Protein AF-A0A958Z238-F1 (afdb_monomer)

Radius of gyration: 16.6 Å; Cα contacts (8 Å, |Δi|>4): 202; chains: 1; bounding box: 39×38×47 Å

Secondary structure (DSSP, 8-state):
-EEPPTTS--EEEEEEEETTEEEEEEEEGGGTTTSEE------TT--TT-EEEEEEEEE-HHHHHHHHHHHHHHSGGG-STTPPPPPP---S---SS-TTSPPPS------EEEEEEE--

Sequence (120 aa):
FFTDPAGERNFYFFEGLSERGDVLDVYNDEFFNGNTIFGYYLVEDLAPEDEVQFNIYGVSEAYYNFMFILLQQTSDQGGGPFETQPATVRGNIINETNPDNFPLGYFRVSEVSTLNYTVQ

pLDDT: mean 89.47, std 11.31, range [47.5, 97.94]

Nearest PDB structures (foldseek):
  3s8w-assembly3_C  TM=4.502E-01  e=5.881E-01  Homo sapiens
  1bj8-assembly1_A  TM=4.190E-01  e=3.878E-01  Homo sapiens
  5dfz-assembly1_A  TM=3.883E-01  e=3.654E-01  Saccharomyces cerevisiae S288C
  8qy6-assembly1_F  TM=4.277E-01  e=1.435E+00  Homo sapiens
  7mrm-assembly1_B  TM=4.335E-01  e=1.933E+00  Gallus gallus

Mean predicted aligned error: 5.48 Å

Foldseek 3Di:
DDFAAAPDWWKKWKWKDFPQDIDIDIDTCPPPHGHDDDDDDDGPPDDFQTKIKMKMWTDDPVVSVLVVLVCCVVDPVVPDPPHDDRDDRAEPDADPVDRVPGDDDYDDDTDMDMDMDGHD

Structure (mmCIF, N/CA/C/O backbone):
data_AF-A0A958Z238-F1
#
_entry.id   AF-A0A958Z238-F1
#
loop_
_atom_site.group_PDB
_atom_site.id
_atom_site.type_symbol
_atom_site.label_atom_id
_atom_site.label_alt_id
_atom_site.label_comp_id
_atom_site.label_asym_id
_atom_site.label_entity_id
_atom_site.label_seq_id
_atom_site.pdbx_PDB_ins_code
_atom_site.Cartn_x
_atom_site.Cartn_y
_atom_site.Cartn_z
_atom_site.occupancy
_atom_site.B_iso_or_equiv
_atom_site.auth_seq_id
_atom_site.auth_comp_id
_atom_site.auth_asym_id
_atom_site.auth_atom_id
_atom_site.pdbx_PDB_model_num
ATOM 1 N N . PHE A 1 1 ? 0.439 -4.155 -14.531 1.00 85.94 1 PHE A N 1
ATOM 2 C CA . PHE A 1 1 ? -0.988 -4.215 -14.916 1.00 85.94 1 PHE A CA 1
ATOM 3 C C . PHE A 1 1 ? -1.698 -5.248 -14.058 1.00 85.94 1 PHE A C 1
ATOM 5 O O . PHE A 1 1 ? -1.072 -6.246 -13.719 1.00 85.94 1 PHE A O 1
ATOM 12 N N . PHE A 1 2 ? -2.969 -5.024 -13.733 1.00 88.88 2 PHE A N 1
ATOM 13 C CA . PHE A 1 2 ? -3.847 -5.986 -13.057 1.00 88.88 2 PHE A CA 1
ATOM 14 C C . PHE A 1 2 ? -5.285 -5.836 -13.571 1.00 88.88 2 PHE A C 1
ATOM 16 O O . PHE A 1 2 ? -5.610 -4.818 -14.177 1.00 88.88 2 PHE A O 1
ATOM 23 N N . THR A 1 3 ? -6.124 -6.857 -13.385 1.00 92.25 3 THR A N 1
ATOM 24 C CA . THR A 1 3 ? -7.510 -6.870 -13.891 1.00 92.25 3 THR A CA 1
ATOM 25 C C . THR A 1 3 ? -8.489 -6.968 -12.733 1.00 92.25 3 THR A C 1
ATOM 27 O O . THR A 1 3 ? -8.361 -7.874 -11.912 1.00 92.25 3 THR A O 1
ATOM 30 N N . ASP A 1 4 ? -9.441 -6.040 -12.686 1.00 93.19 4 ASP A N 1
ATOM 31 C CA . ASP A 1 4 ? -10.520 -6.027 -11.700 1.00 93.19 4 ASP A CA 1
ATOM 32 C C . ASP A 1 4 ? -11.638 -7.033 -12.077 1.00 93.19 4 ASP A C 1
ATOM 34 O O . ASP A 1 4 ? -11.987 -7.149 -13.259 1.00 93.19 4 ASP A O 1
ATOM 38 N N . PRO A 1 5 ? -12.193 -7.793 -11.112 1.00 92.44 5 PRO A N 1
ATOM 39 C CA . PRO A 1 5 ? -13.367 -8.638 -11.326 1.00 92.44 5 PRO A CA 1
ATOM 40 C C . PRO A 1 5 ? -14.646 -7.838 -11.621 1.00 92.44 5 PRO A C 1
ATOM 42 O O . PRO A 1 5 ? -15.079 -7.003 -10.835 1.00 92.44 5 PRO A O 1
ATOM 45 N N . ALA A 1 6 ? -15.324 -8.168 -12.721 1.00 93.88 6 ALA A N 1
ATOM 46 C CA . ALA A 1 6 ? -16.546 -7.472 -13.116 1.00 93.88 6 ALA A CA 1
ATOM 47 C C . ALA A 1 6 ? -17.727 -7.722 -12.156 1.00 93.88 6 ALA A C 1
ATOM 49 O O . ALA A 1 6 ? -18.025 -8.864 -11.803 1.00 93.88 6 ALA A O 1
ATOM 50 N N . GLY A 1 7 ? -18.479 -6.665 -11.842 1.00 92.75 7 GLY A N 1
ATOM 51 C CA . GLY A 1 7 ? -19.738 -6.730 -11.092 1.00 92.75 7 GLY A CA 1
ATOM 52 C C . GLY A 1 7 ? -19.592 -6.762 -9.568 1.00 92.75 7 GLY A C 1
ATOM 53 O O . GLY A 1 7 ? -20.600 -6.897 -8.872 1.00 92.75 7 GLY A O 1
ATOM 54 N N . GLU A 1 8 ? -18.374 -6.608 -9.050 1.00 92.25 8 GLU A N 1
ATOM 55 C CA . GLU A 1 8 ? -18.073 -6.529 -7.619 1.00 92.25 8 GLU A CA 1
ATOM 56 C C . GLU A 1 8 ? -17.436 -5.175 -7.308 1.00 92.25 8 GLU A C 1
ATOM 58 O O . GLU A 1 8 ? -16.595 -4.723 -8.070 1.00 92.25 8 GLU A O 1
ATOM 63 N N . ARG A 1 9 ? -17.845 -4.516 -6.216 1.00 94.31 9 ARG A N 1
ATOM 64 C CA . ARG A 1 9 ? -17.230 -3.252 -5.785 1.00 94.31 9 ARG A CA 1
ATOM 65 C C . ARG A 1 9 ? -15.935 -3.559 -5.043 1.00 94.31 9 ARG A C 1
ATOM 67 O O . ARG A 1 9 ? -15.987 -4.173 -3.974 1.00 94.31 9 ARG A O 1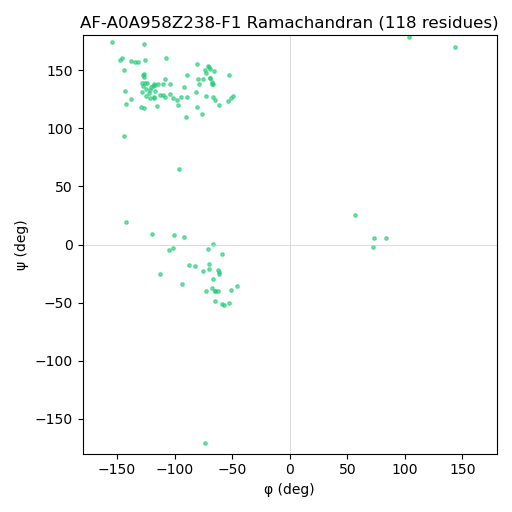
ATOM 74 N N . ASN A 1 10 ? -14.813 -3.085 -5.568 1.00 95.12 10 ASN A N 1
ATOM 75 C CA . ASN A 1 10 ? -13.479 -3.413 -5.086 1.00 95.12 10 ASN A CA 1
ATOM 76 C C . ASN A 1 10 ? -12.656 -2.165 -4.771 1.00 95.12 10 ASN A C 1
ATOM 78 O O . ASN A 1 10 ? -12.735 -1.126 -5.425 1.00 95.12 10 ASN A O 1
ATOM 82 N N . PHE A 1 11 ? -11.801 -2.305 -3.762 1.00 95.56 11 PHE A N 1
ATOM 83 C CA . PHE A 1 11 ? -10.820 -1.293 -3.412 1.00 95.56 11 PHE A CA 1
ATOM 84 C C . PHE A 1 11 ? -9.443 -1.918 -3.351 1.00 95.56 11 PHE A C 1
ATOM 86 O O . PHE A 1 11 ? -9.268 -3.045 -2.874 1.00 95.56 11 PHE A O 1
ATOM 93 N N . TYR A 1 12 ? -8.460 -1.141 -3.783 1.00 95.62 12 TYR A N 1
ATOM 94 C CA . TYR A 1 12 ? -7.088 -1.588 -3.890 1.00 95.62 12 TYR A CA 1
ATOM 95 C C . TYR A 1 12 ? -6.146 -0.635 -3.180 1.00 95.62 12 TYR A C 1
ATOM 97 O O . TYR A 1 12 ? -6.349 0.578 -3.171 1.00 95.62 12 TYR A O 1
ATOM 105 N N . PHE A 1 13 ? -5.095 -1.208 -2.613 1.00 95.94 13 PHE A N 1
ATOM 106 C CA . PHE A 1 13 ? -3.922 -0.475 -2.171 1.00 95.94 13 PHE A CA 1
ATOM 107 C C . PHE A 1 13 ? -2.722 -0.965 -2.975 1.00 95.94 13 PHE A C 1
ATOM 109 O O . PHE A 1 13 ? -2.547 -2.174 -3.145 1.00 95.94 13 PHE A O 1
ATOM 116 N N . PHE A 1 14 ? -1.941 -0.028 -3.496 1.00 96.06 14 PHE A N 1
ATOM 117 C CA . PHE A 1 14 ? -0.777 -0.277 -4.329 1.00 96.06 14 PHE A CA 1
ATOM 118 C C . PHE A 1 14 ? 0.479 0.264 -3.658 1.00 96.06 14 PHE A C 1
ATOM 120 O O . PHE A 1 14 ? 0.478 1.372 -3.123 1.00 96.06 14 PHE A O 1
ATOM 127 N N . GLU A 1 15 ? 1.547 -0.523 -3.737 1.00 96.44 15 GLU A N 1
ATOM 128 C CA . GLU A 1 15 ? 2.889 -0.133 -3.325 1.00 96.44 15 GLU A CA 1
ATOM 129 C C . GLU A 1 15 ? 3.856 -0.424 -4.470 1.00 96.44 15 GLU A C 1
ATOM 131 O O . GLU A 1 15 ? 3.858 -1.528 -5.016 1.00 96.44 15 GLU A O 1
ATOM 136 N N . GLY A 1 16 ? 4.694 0.545 -4.813 1.00 96.75 16 GLY A N 1
ATOM 137 C CA . GLY A 1 16 ? 5.930 0.331 -5.552 1.00 96.75 16 GLY A CA 1
ATOM 138 C C . GLY A 1 16 ? 7.090 0.716 -4.652 1.00 96.75 16 GLY A C 1
ATOM 139 O O . GLY A 1 16 ? 7.151 1.861 -4.220 1.00 96.75 16 GLY A O 1
ATOM 140 N N . LEU A 1 17 ? 7.968 -0.232 -4.347 1.00 97.38 17 LEU A N 1
ATOM 141 C CA . LEU A 1 17 ? 9.038 -0.084 -3.365 1.00 97.38 17 LEU A CA 1
ATOM 142 C C . LEU A 1 17 ? 10.383 -0.353 -4.035 1.00 97.38 17 LEU A C 1
ATOM 144 O O . LEU A 1 17 ? 10.546 -1.375 -4.704 1.00 97.38 17 LEU A O 1
ATOM 148 N N . SER A 1 18 ? 11.351 0.536 -3.846 1.00 97.19 18 SER A N 1
ATOM 149 C CA . SER A 1 18 ? 12.735 0.321 -4.283 1.00 97.19 18 SER A CA 1
ATOM 150 C C . SER A 1 18 ? 13.710 1.136 -3.438 1.00 97.19 18 SER A C 1
ATOM 152 O O . SER A 1 18 ? 13.310 1.989 -2.647 1.00 97.19 18 SER A O 1
ATOM 154 N N . GLU A 1 19 ? 15.012 0.939 -3.649 1.00 96.00 19 GLU A N 1
ATOM 155 C CA . GLU A 1 19 ? 16.036 1.798 -3.038 1.00 96.00 19 GLU A CA 1
ATOM 156 C C . GLU A 1 19 ? 15.942 3.270 -3.488 1.00 96.00 19 GLU A C 1
ATOM 158 O O . GLU A 1 19 ? 16.435 4.155 -2.789 1.00 96.00 19 GLU A O 1
ATOM 163 N N . ARG A 1 20 ? 15.309 3.544 -4.639 1.00 95.75 20 ARG A N 1
ATOM 164 C CA . ARG A 1 20 ? 15.117 4.900 -5.186 1.00 95.75 20 ARG A CA 1
ATOM 165 C C . ARG A 1 20 ? 13.929 5.630 -4.573 1.00 95.75 20 ARG A C 1
ATOM 167 O O . ARG A 1 20 ? 13.858 6.852 -4.661 1.00 95.75 20 ARG A O 1
ATOM 174 N N . GLY A 1 21 ? 13.013 4.902 -3.943 1.00 94.69 21 GLY A N 1
ATOM 175 C CA . GLY A 1 21 ? 11.872 5.478 -3.250 1.00 94.69 21 GLY A CA 1
ATOM 176 C C . GLY A 1 21 ? 10.608 4.645 -3.373 1.00 94.69 21 GLY A C 1
ATOM 177 O O . GLY A 1 21 ? 10.504 3.721 -4.189 1.00 94.69 21 GLY A O 1
ATOM 178 N N . ASP A 1 22 ? 9.628 5.045 -2.571 1.00 94.75 22 ASP A N 1
ATOM 179 C CA . ASP A 1 22 ? 8.352 4.361 -2.438 1.00 94.75 22 ASP A CA 1
ATOM 180 C C . ASP A 1 22 ? 7.229 5.196 -3.056 1.00 94.75 22 ASP A C 1
ATOM 182 O O . ASP A 1 22 ? 7.147 6.410 -2.858 1.00 94.75 22 ASP A O 1
ATOM 186 N N . VAL A 1 23 ? 6.325 4.532 -3.771 1.00 93.94 23 VAL A N 1
ATOM 187 C CA . VAL A 1 23 ? 5.080 5.115 -4.276 1.00 93.94 23 VAL A CA 1
ATOM 188 C C . VAL A 1 23 ? 3.922 4.315 -3.712 1.00 93.94 23 VAL A C 1
ATOM 190 O O . VAL A 1 23 ? 3.864 3.096 -3.864 1.00 93.94 23 VAL A O 1
ATOM 193 N N . LEU A 1 24 ? 2.995 5.017 -3.069 1.00 94.50 24 LEU A N 1
ATOM 194 C CA . LEU A 1 24 ? 1.811 4.447 -2.441 1.00 94.50 24 LEU A CA 1
ATOM 195 C C . LEU A 1 24 ? 0.571 5.072 -3.069 1.00 94.50 24 LEU A C 1
ATOM 197 O O . LEU A 1 24 ? 0.501 6.294 -3.195 1.00 94.50 24 LEU A O 1
ATOM 201 N N . ASP A 1 25 ? -0.408 4.249 -3.428 1.00 93.56 25 ASP A N 1
ATOM 202 C CA . ASP A 1 25 ? -1.647 4.730 -4.039 1.00 93.56 25 ASP A CA 1
ATOM 203 C C . ASP A 1 25 ? -2.843 3.856 -3.654 1.00 93.56 25 ASP A C 1
ATOM 205 O O . ASP A 1 25 ? -2.694 2.697 -3.251 1.00 93.56 25 ASP A O 1
ATOM 209 N N . VAL A 1 26 ? -4.045 4.411 -3.769 1.00 93.69 26 VAL A N 1
ATOM 210 C CA . VAL A 1 26 ? -5.296 3.698 -3.518 1.00 93.69 26 VAL A CA 1
ATOM 211 C C . VAL A 1 26 ? -6.260 3.853 -4.680 1.00 93.69 26 VAL A C 1
ATOM 213 O O . VAL A 1 26 ? -6.443 4.939 -5.220 1.00 93.69 26 VAL A O 1
ATOM 216 N N . TYR A 1 27 ? -6.943 2.763 -5.028 1.00 92.75 27 TYR A N 1
ATOM 217 C CA . TYR A 1 27 ? -7.884 2.738 -6.145 1.00 92.75 27 TYR A CA 1
ATOM 218 C C . TYR A 1 27 ? -9.276 2.273 -5.700 1.00 92.75 27 TYR A C 1
ATOM 220 O O . TYR A 1 27 ? -9.400 1.326 -4.924 1.00 92.75 27 TYR A O 1
ATOM 228 N N . ASN A 1 28 ? -10.314 2.933 -6.218 1.00 93.62 28 ASN A N 1
ATOM 229 C CA . ASN A 1 28 ? -11.721 2.522 -6.158 1.00 93.62 28 ASN A CA 1
ATOM 230 C C . ASN A 1 28 ? -12.170 2.172 -7.581 1.00 93.62 28 ASN A C 1
ATOM 232 O O . ASN A 1 28 ? -11.981 2.984 -8.487 1.00 93.62 28 ASN A O 1
ATOM 236 N N . ASP A 1 29 ? -12.763 0.996 -7.765 1.00 92.69 29 ASP A N 1
ATOM 237 C CA . ASP A 1 29 ? -13.113 0.419 -9.066 1.00 92.69 29 ASP A CA 1
ATOM 238 C C . ASP A 1 29 ? -14.275 1.083 -9.812 1.00 92.69 29 ASP A C 1
ATOM 240 O O . ASP A 1 29 ? -14.537 0.729 -10.959 1.00 92.69 29 ASP A O 1
ATOM 244 N N . GLU A 1 30 ? -14.939 2.079 -9.227 1.00 90.38 30 GLU A N 1
ATOM 245 C CA . GLU A 1 30 ? -16.114 2.750 -9.804 1.00 90.38 30 GLU A CA 1
ATOM 246 C C . GLU A 1 30 ? -15.970 3.136 -11.292 1.00 90.38 30 GLU A C 1
ATOM 248 O O . GLU A 1 30 ? -16.933 3.033 -12.055 1.00 90.38 30 GLU A O 1
ATOM 253 N N . PHE A 1 31 ? -14.770 3.534 -11.733 1.00 86.44 31 PHE A N 1
ATOM 254 C CA . PHE A 1 31 ? -14.507 3.948 -13.120 1.00 86.44 31 PHE A CA 1
ATOM 255 C C . PHE A 1 31 ? -13.818 2.892 -13.992 1.00 86.44 31 PHE A C 1
ATOM 257 O O . PHE A 1 31 ? -13.594 3.137 -15.178 1.00 86.44 31 PHE A O 1
ATOM 264 N N . PHE A 1 32 ? -13.465 1.735 -13.436 1.00 89.75 32 PHE A N 1
ATOM 265 C CA . PHE A 1 32 ? -12.731 0.687 -14.148 1.00 89.75 32 PHE A CA 1
ATOM 266 C C . PHE A 1 32 ? -13.184 -0.738 -13.798 1.00 89.75 32 PHE A C 1
ATOM 268 O O . PHE A 1 32 ? -12.476 -1.686 -14.130 1.00 89.75 32 PHE A O 1
ATOM 275 N N . ASN A 1 33 ? -14.383 -0.902 -13.233 1.00 91.81 33 ASN A N 1
ATOM 276 C CA . ASN A 1 33 ? -14.974 -2.201 -12.917 1.00 91.81 33 ASN A CA 1
ATOM 277 C C . ASN A 1 33 ? -14.939 -3.156 -14.129 1.00 91.81 33 ASN A C 1
ATOM 279 O O . ASN A 1 33 ? -15.373 -2.796 -15.231 1.00 91.81 33 ASN A O 1
ATOM 283 N N . GLY A 1 34 ? -14.385 -4.353 -13.942 1.00 92.00 34 GLY A N 1
ATOM 284 C CA . GLY A 1 34 ? -14.207 -5.369 -14.978 1.00 92.00 34 GLY A CA 1
ATOM 285 C C . GLY A 1 34 ? -13.103 -5.087 -16.004 1.00 92.00 34 GLY A C 1
ATOM 286 O O . GLY A 1 34 ? -12.985 -5.835 -16.978 1.00 92.00 34 GLY A O 1
ATOM 287 N N . ASN A 1 35 ? -12.314 -4.019 -15.840 1.00 92.56 35 ASN A N 1
ATOM 288 C CA . ASN A 1 35 ? -11.264 -3.627 -16.781 1.00 92.56 35 ASN A CA 1
ATOM 289 C C . ASN A 1 35 ? -9.854 -3.892 -16.237 1.00 92.56 35 ASN A C 1
ATOM 291 O O . ASN A 1 35 ? -9.607 -4.011 -15.036 1.00 92.56 35 ASN A O 1
ATOM 295 N N . THR A 1 36 ? -8.890 -3.955 -17.157 1.00 91.25 36 THR A N 1
ATOM 296 C CA . THR A 1 36 ? -7.465 -3.965 -16.821 1.00 91.25 36 THR A CA 1
ATOM 297 C C . THR A 1 36 ? -6.980 -2.546 -16.563 1.00 91.25 36 THR A C 1
ATOM 299 O O . THR A 1 36 ? -7.183 -1.656 -17.389 1.00 91.25 36 THR A O 1
ATOM 302 N N . ILE A 1 37 ? -6.268 -2.356 -15.457 1.00 89.12 37 ILE A N 1
ATOM 303 C CA . ILE A 1 37 ? -5.647 -1.086 -15.088 1.00 89.12 37 ILE A CA 1
ATOM 304 C C . ILE A 1 37 ? -4.155 -1.249 -14.788 1.00 89.12 37 ILE A C 1
ATOM 306 O O . ILE A 1 37 ? -3.595 -2.355 -14.783 1.00 89.12 37 ILE A O 1
ATOM 310 N N . PHE A 1 38 ? -3.474 -0.122 -14.595 1.00 84.31 38 PHE A N 1
ATOM 311 C CA . PHE A 1 38 ? -2.052 -0.069 -14.286 1.00 84.31 38 PHE A CA 1
ATOM 312 C C . PHE A 1 38 ? -1.810 0.746 -13.018 1.00 84.31 38 PHE A C 1
ATOM 314 O O . PHE A 1 38 ? -2.431 1.785 -12.824 1.00 84.31 38 PHE A O 1
ATOM 321 N N . GLY A 1 39 ? -0.897 0.260 -12.176 1.00 84.50 39 GLY A N 1
ATOM 322 C CA . GLY A 1 39 ? -0.269 1.085 -11.150 1.00 84.50 39 GLY A CA 1
ATOM 323 C C . GLY A 1 39 ? 0.834 1.917 -11.794 1.00 84.50 39 GLY A C 1
ATOM 324 O O . GLY A 1 39 ? 1.514 1.438 -12.709 1.00 84.50 39 GLY A O 1
ATOM 325 N N . TYR A 1 40 ? 0.982 3.159 -11.348 1.00 86.62 40 TYR A N 1
ATOM 326 C CA . TYR A 1 40 ? 2.004 4.072 -11.841 1.00 86.62 40 TYR A CA 1
ATOM 327 C C . TYR A 1 40 ? 3.132 4.185 -10.816 1.00 86.62 40 TYR A C 1
ATOM 329 O O . TYR A 1 40 ? 2.879 4.422 -9.639 1.00 86.62 40 TYR A O 1
ATOM 337 N N . TYR A 1 41 ? 4.374 4.008 -11.264 1.00 93.31 41 TYR A N 1
ATOM 338 C CA . TYR A 1 41 ? 5.564 4.139 -10.429 1.00 93.31 41 TYR A CA 1
ATOM 339 C C . TYR A 1 41 ? 6.529 5.114 -11.085 1.00 93.31 41 TYR A C 1
ATOM 341 O O . TYR A 1 41 ? 6.986 4.885 -12.206 1.00 93.31 41 TYR A O 1
ATOM 349 N N . LEU A 1 42 ? 6.797 6.212 -10.389 1.00 91.25 42 LEU A N 1
ATOM 350 C CA . LEU A 1 42 ? 7.702 7.260 -10.824 1.00 91.25 42 LEU A CA 1
ATOM 351 C C . LEU A 1 42 ? 8.460 7.768 -9.604 1.00 91.25 42 LEU A C 1
ATOM 353 O O . LEU A 1 42 ? 7.851 8.253 -8.654 1.00 91.25 42 LEU A O 1
ATOM 357 N N . VAL A 1 43 ? 9.779 7.664 -9.663 1.00 93.38 43 VAL A N 1
ATOM 358 C CA . VAL A 1 43 ? 10.716 8.164 -8.656 1.00 93.38 43 VAL A CA 1
ATOM 359 C C . VAL A 1 43 ? 11.891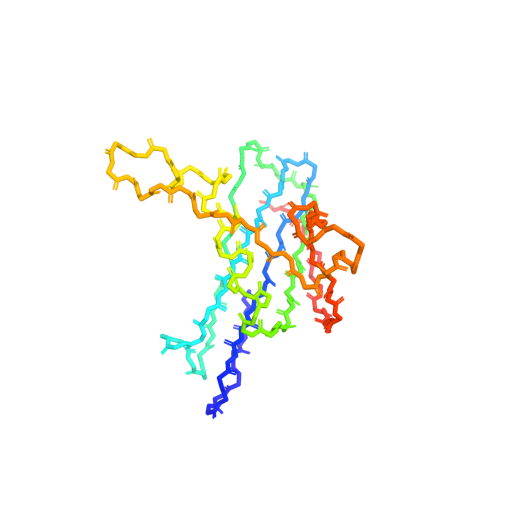 8.823 -9.372 1.00 93.38 43 VAL A C 1
ATOM 361 O O . VAL A 1 43 ? 12.132 8.554 -10.554 1.00 93.38 43 VAL A O 1
ATOM 364 N N . GLU A 1 44 ? 12.599 9.710 -8.681 1.00 92.62 44 GLU A N 1
ATOM 365 C CA . GLU A 1 44 ? 13.814 10.321 -9.220 1.00 92.62 44 GLU A CA 1
ATOM 366 C C . GLU A 1 44 ? 14.943 9.283 -9.332 1.00 92.62 44 GLU A C 1
ATOM 368 O O . GLU A 1 44 ? 14.996 8.313 -8.577 1.00 92.62 44 GLU A O 1
ATOM 373 N N . ASP A 1 45 ? 15.842 9.488 -10.297 1.00 93.00 45 ASP A N 1
ATOM 374 C CA . ASP A 1 45 ? 17.066 8.696 -10.481 1.00 93.00 45 ASP A CA 1
ATOM 375 C C . ASP A 1 45 ? 16.880 7.173 -10.661 1.00 93.00 45 ASP A C 1
ATOM 377 O O . ASP A 1 45 ? 17.804 6.403 -10.395 1.00 93.00 45 ASP A O 1
ATOM 381 N N . LEU A 1 46 ? 15.718 6.724 -11.154 1.00 95.00 46 LEU A N 1
ATOM 382 C CA . LEU A 1 46 ? 15.507 5.325 -11.539 1.00 95.00 46 LEU A CA 1
ATOM 383 C C . LEU A 1 46 ? 16.413 4.951 -12.726 1.00 95.00 46 LEU A C 1
ATOM 385 O O . LEU A 1 46 ? 16.361 5.591 -13.782 1.00 95.00 46 LEU A O 1
ATOM 389 N N . ALA A 1 47 ? 17.227 3.911 -12.565 1.00 95.62 47 ALA A N 1
ATOM 390 C CA . ALA A 1 47 ? 18.225 3.479 -13.538 1.00 95.62 47 ALA A CA 1
ATOM 391 C C . ALA A 1 47 ? 18.064 1.991 -13.907 1.00 95.62 47 ALA A C 1
ATOM 393 O O . ALA A 1 47 ? 17.480 1.228 -13.138 1.00 95.62 47 ALA A O 1
ATOM 394 N N . PRO A 1 48 ? 18.593 1.550 -15.067 1.00 96.94 48 PRO A N 1
ATOM 395 C CA . PRO A 1 48 ? 18.672 0.127 -15.393 1.00 96.94 48 PRO A CA 1
ATOM 396 C C . PRO A 1 48 ? 19.361 -0.675 -14.282 1.00 96.94 48 PRO A C 1
ATOM 398 O O . PRO A 1 48 ? 20.301 -0.176 -13.663 1.00 96.94 48 PRO A O 1
ATOM 401 N N . GLU A 1 49 ? 18.918 -1.917 -14.080 1.00 97.19 49 GLU A N 1
ATOM 402 C CA . GLU A 1 49 ? 19.323 -2.836 -12.999 1.00 97.19 49 GLU A CA 1
ATOM 403 C C . GLU A 1 49 ? 18.802 -2.489 -11.590 1.00 97.19 49 GLU A C 1
ATOM 405 O O . GLU A 1 49 ? 19.031 -3.263 -10.660 1.00 97.19 49 GLU A O 1
ATOM 410 N N . ASP A 1 50 ? 18.069 -1.385 -11.404 1.00 97.50 50 ASP A N 1
ATOM 411 C CA . ASP A 1 50 ? 17.360 -1.153 -10.141 1.00 97.50 50 ASP A CA 1
ATOM 412 C C . ASP A 1 50 ? 16.223 -2.186 -9.971 1.00 97.50 50 ASP A C 1
ATOM 414 O O . ASP A 1 50 ? 15.500 -2.515 -10.917 1.00 97.50 50 ASP A O 1
ATOM 418 N N . GLU A 1 51 ? 16.042 -2.681 -8.745 1.00 97.88 51 GLU A N 1
ATOM 419 C CA . GLU A 1 51 ? 14.993 -3.640 -8.380 1.00 97.88 51 GLU A CA 1
ATOM 420 C C . GLU A 1 51 ? 13.796 -2.917 -7.759 1.00 97.88 51 GLU A C 1
ATOM 422 O O . GLU A 1 51 ? 13.927 -2.225 -6.747 1.00 97.88 51 GLU A O 1
ATOM 427 N N . VAL A 1 52 ? 12.612 -3.116 -8.337 1.00 97.81 52 VAL A N 1
ATOM 428 C CA . VAL A 1 52 ? 11.354 -2.557 -7.837 1.00 97.81 52 VAL A CA 1
ATOM 429 C C . VAL A 1 52 ? 10.403 -3.688 -7.461 1.00 97.81 52 VAL A C 1
ATOM 431 O O . VAL A 1 52 ? 10.098 -4.566 -8.270 1.00 97.81 52 VAL A O 1
ATOM 434 N N . GLN A 1 53 ? 9.897 -3.657 -6.231 1.00 97.94 53 GLN A N 1
ATOM 435 C CA . GLN A 1 53 ? 8.834 -4.539 -5.770 1.00 97.94 53 GLN A CA 1
ATOM 436 C C . GLN A 1 53 ? 7.487 -3.831 -5.866 1.00 97.94 53 GLN A C 1
ATOM 438 O O . GLN A 1 53 ? 7.251 -2.824 -5.204 1.00 97.94 53 GLN A O 1
ATOM 443 N N . PHE A 1 54 ? 6.574 -4.405 -6.640 1.00 97.00 54 PHE A N 1
ATOM 444 C CA . PHE A 1 54 ? 5.187 -3.978 -6.711 1.00 97.00 54 PHE A CA 1
ATOM 445 C C . PHE A 1 54 ? 4.301 -4.901 -5.887 1.00 97.00 54 PHE A C 1
ATOM 447 O O . PHE A 1 54 ? 4.273 -6.107 -6.131 1.00 97.00 54 PHE A O 1
ATOM 454 N N . ASN A 1 55 ? 3.524 -4.334 -4.972 1.00 96.88 55 ASN A N 1
ATOM 455 C CA . ASN A 1 55 ? 2.498 -5.045 -4.224 1.00 96.88 55 ASN A CA 1
ATOM 456 C C . ASN A 1 55 ? 1.129 -4.461 -4.551 1.00 96.88 55 ASN A C 1
ATOM 458 O O . ASN A 1 55 ? 0.945 -3.244 -4.592 1.00 96.88 55 ASN A O 1
ATOM 462 N N . ILE A 1 56 ? 0.150 -5.338 -4.742 1.00 95.88 56 ILE A N 1
ATOM 463 C CA . ILE A 1 56 ? -1.253 -4.952 -4.794 1.00 95.88 56 ILE A CA 1
ATOM 464 C C . ILE A 1 56 ? -2.055 -5.751 -3.782 1.00 95.88 56 ILE A C 1
ATOM 466 O O . ILE A 1 56 ? -1.929 -6.973 -3.682 1.00 95.88 56 ILE A O 1
ATOM 470 N N . TYR A 1 57 ? -2.896 -5.041 -3.040 1.00 96.62 57 TYR A N 1
ATOM 471 C CA . TYR A 1 57 ? -3.745 -5.603 -2.005 1.00 96.62 57 TYR A CA 1
ATOM 472 C C . TYR A 1 57 ? -5.206 -5.338 -2.328 1.00 96.62 57 TYR A C 1
ATOM 474 O O . TYR A 1 57 ? -5.571 -4.199 -2.617 1.00 96.62 57 TYR A O 1
ATOM 482 N N . GLY A 1 58 ? -6.047 -6.357 -2.168 1.00 95.12 58 GLY A N 1
ATOM 483 C CA . GLY A 1 58 ? -7.478 -6.145 -1.967 1.00 95.12 58 GLY A CA 1
ATOM 484 C C . GLY A 1 58 ? -7.717 -5.597 -0.559 1.00 95.12 58 GLY A C 1
ATOM 485 O O . GLY A 1 58 ? -7.213 -6.148 0.430 1.00 95.12 58 GLY A O 1
ATOM 486 N N . VAL A 1 59 ? -8.448 -4.490 -0.446 1.00 96.81 59 VAL A N 1
ATOM 487 C CA . VAL A 1 59 ? -8.687 -3.817 0.837 1.00 96.81 59 VAL A CA 1
ATOM 488 C C . VAL A 1 59 ? -10.158 -3.478 1.038 1.00 96.81 59 VAL A C 1
ATOM 490 O O . VAL A 1 59 ? -10.936 -3.365 0.099 1.00 96.81 59 VAL A O 1
ATOM 493 N N . SER A 1 60 ? -10.557 -3.311 2.299 1.00 96.50 60 SE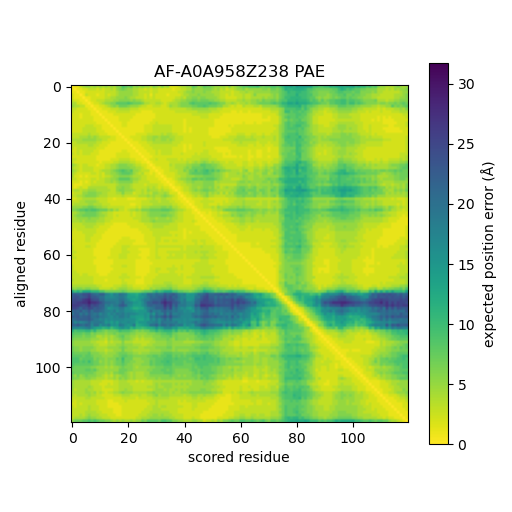R A N 1
ATOM 494 C CA . SER A 1 60 ? -11.894 -2.804 2.622 1.00 96.50 60 SER A CA 1
ATOM 495 C C . SER A 1 60 ? -12.034 -1.321 2.261 1.00 96.50 60 SER A C 1
ATOM 497 O O . SER A 1 60 ? -11.064 -0.569 2.383 1.00 96.50 60 SER A O 1
ATOM 499 N N . GLU A 1 61 ? -13.261 -0.879 1.977 1.00 95.62 61 GLU A N 1
ATOM 500 C CA . GLU A 1 61 ? -13.608 0.542 1.802 1.00 95.62 61 GLU A CA 1
ATOM 501 C C . GLU A 1 61 ? -13.113 1.417 2.970 1.00 95.62 61 GLU A C 1
ATOM 503 O O . GLU A 1 61 ? -12.612 2.520 2.774 1.00 95.62 61 GLU A O 1
ATOM 508 N N . ALA A 1 62 ? -13.200 0.913 4.206 1.00 95.56 62 ALA A N 1
ATOM 509 C CA . ALA A 1 62 ? -12.763 1.648 5.392 1.00 95.56 62 ALA A CA 1
ATOM 510 C C . ALA A 1 62 ? -11.246 1.907 5.406 1.00 95.56 62 ALA A C 1
ATOM 512 O O . ALA A 1 62 ? -10.814 2.996 5.783 1.00 95.56 62 ALA A O 1
ATOM 513 N N . TYR A 1 63 ? -10.440 0.928 4.984 1.00 96.25 63 TYR A N 1
ATOM 514 C CA . TYR A 1 63 ? -8.992 1.104 4.854 1.00 96.25 63 TYR A CA 1
ATOM 515 C C . TYR A 1 63 ? -8.634 1.992 3.660 1.00 96.25 63 TYR A C 1
ATOM 517 O O . TYR A 1 63 ? -7.763 2.848 3.791 1.00 96.25 63 TYR A O 1
ATOM 525 N N . TYR A 1 64 ? -9.335 1.834 2.530 1.00 95.38 64 TYR A N 1
ATOM 526 C CA . TYR A 1 64 ? -9.201 2.731 1.381 1.00 95.38 64 TYR A CA 1
ATOM 527 C C . TYR A 1 64 ? -9.397 4.190 1.807 1.00 95.38 64 TYR A C 1
ATOM 529 O O . TYR A 1 64 ? -8.524 5.015 1.570 1.00 95.38 64 TYR A O 1
ATOM 537 N N . ASN A 1 65 ? -10.481 4.495 2.526 1.00 93.56 65 ASN A N 1
ATOM 538 C CA . ASN A 1 65 ? -10.765 5.851 3.001 1.00 93.56 65 ASN A CA 1
ATOM 539 C C . ASN A 1 65 ? -9.691 6.369 3.971 1.00 93.56 65 ASN A C 1
ATOM 541 O O . ASN A 1 65 ? -9.304 7.534 3.894 1.00 93.56 65 ASN A O 1
ATOM 545 N N . PHE A 1 66 ? -9.192 5.514 4.870 1.00 94.25 66 PHE A N 1
ATOM 546 C CA . PHE A 1 66 ? -8.088 5.865 5.765 1.00 94.25 66 PHE A CA 1
ATOM 547 C C . PHE A 1 66 ? -6.832 6.261 4.979 1.00 94.25 66 PHE A C 1
ATOM 549 O O . PHE A 1 66 ? -6.277 7.334 5.216 1.00 94.25 66 PHE A O 1
ATOM 556 N N . MET A 1 67 ? -6.407 5.420 4.032 1.00 93.88 67 MET A N 1
ATOM 557 C CA . MET A 1 67 ? -5.218 5.670 3.218 1.00 93.88 67 MET A CA 1
ATOM 558 C C . MET A 1 67 ? -5.411 6.854 2.273 1.00 93.88 67 MET A C 1
ATOM 560 O O . MET A 1 67 ? -4.488 7.640 2.120 1.00 93.88 67 MET A O 1
ATOM 564 N N . PHE A 1 68 ? -6.603 7.037 1.705 1.00 91.12 68 PHE A N 1
ATOM 565 C CA . PHE A 1 68 ? -6.935 8.189 0.870 1.00 91.12 68 PHE A CA 1
ATOM 566 C C . PHE A 1 68 ? -6.711 9.505 1.625 1.00 91.12 68 PHE A C 1
ATOM 568 O O . PHE A 1 68 ? -5.957 10.359 1.166 1.00 91.12 68 PHE A O 1
ATOM 575 N N . ILE A 1 69 ? -7.286 9.641 2.827 1.00 89.56 69 ILE A N 1
ATOM 576 C CA . ILE A 1 69 ? -7.104 10.847 3.650 1.00 89.56 69 ILE A CA 1
ATOM 577 C C . ILE A 1 69 ? -5.640 10.996 4.072 1.00 89.56 69 ILE A C 1
ATOM 579 O O . ILE A 1 69 ? -5.139 12.115 4.088 1.00 89.56 69 ILE A O 1
ATOM 583 N N . LEU A 1 70 ? -4.957 9.900 4.423 1.00 90.44 70 LEU A N 1
ATOM 584 C CA . LEU A 1 70 ? -3.557 9.932 4.847 1.00 90.44 70 LEU A CA 1
ATOM 585 C C . LEU A 1 70 ? -2.623 10.389 3.716 1.00 90.44 70 LEU A C 1
ATOM 587 O O . LEU A 1 70 ? -1.818 11.294 3.925 1.00 90.44 70 LEU A O 1
ATOM 591 N N . LEU A 1 71 ? -2.757 9.810 2.520 1.00 89.12 71 LEU A N 1
ATOM 592 C CA . LEU A 1 71 ? -1.928 10.129 1.355 1.00 89.12 71 LEU A CA 1
ATOM 593 C C . LEU A 1 71 ? -2.164 11.557 0.850 1.00 89.12 71 LEU A C 1
ATOM 595 O O . LEU A 1 71 ? -1.227 12.198 0.375 1.00 89.12 71 LEU A O 1
ATOM 599 N N . GLN A 1 72 ? -3.369 12.108 1.018 1.00 84.31 72 GLN A N 1
ATOM 600 C CA . GLN A 1 72 ? -3.634 13.527 0.749 1.00 84.31 72 GLN A CA 1
ATOM 601 C C . GLN A 1 72 ? -2.803 14.482 1.623 1.00 84.31 72 GLN A C 1
ATOM 603 O O . GLN A 1 72 ? -2.587 15.623 1.230 1.00 84.31 72 GLN A O 1
ATOM 608 N N . GLN A 1 73 ? -2.321 14.046 2.793 1.00 81.19 73 GLN A N 1
ATOM 609 C CA . GLN A 1 73 ? -1.507 14.894 3.685 1.00 81.19 73 GLN A CA 1
ATOM 610 C C . GLN A 1 73 ? -0.014 14.833 3.367 1.00 81.19 73 GLN A C 1
ATOM 612 O O . GLN A 1 73 ? 0.738 15.683 3.838 1.00 81.19 73 GLN A O 1
ATOM 617 N N . THR A 1 74 ? 0.422 13.807 2.632 1.00 74.12 74 THR A N 1
ATOM 618 C CA . THR A 1 74 ? 1.841 13.522 2.379 1.00 74.12 74 THR A CA 1
ATOM 619 C C . THR A 1 74 ? 2.245 13.708 0.924 1.00 74.12 74 THR A C 1
ATOM 621 O O . THR A 1 74 ? 3.422 13.910 0.653 1.00 74.12 74 THR A O 1
ATOM 624 N N . SER A 1 75 ? 1.303 13.590 -0.011 1.00 61.16 75 SER A N 1
ATOM 625 C CA . SER A 1 75 ? 1.573 13.739 -1.440 1.00 61.16 75 SER A CA 1
ATOM 626 C C . SER A 1 75 ? 1.637 15.209 -1.856 1.00 61.16 75 SER A C 1
ATOM 628 O O . SER A 1 75 ? 0.989 16.071 -1.261 1.00 61.16 75 SER A O 1
ATOM 630 N N . ASP A 1 76 ? 2.349 15.484 -2.951 1.00 52.22 76 ASP A N 1
ATOM 631 C CA . ASP A 1 76 ? 2.392 16.798 -3.616 1.00 52.22 76 ASP A CA 1
ATOM 632 C C . ASP A 1 76 ? 1.009 17.301 -4.081 1.00 52.22 76 ASP A C 1
ATOM 634 O O . ASP A 1 76 ? 0.862 18.459 -4.475 1.00 52.22 76 ASP A O 1
ATOM 638 N N . GLN A 1 77 ? -0.030 16.459 -4.001 1.00 47.66 77 GLN A N 1
ATOM 639 C CA . GLN A 1 77 ? -1.426 16.862 -4.189 1.00 47.66 77 GLN A CA 1
ATOM 640 C C . GLN A 1 77 ? -1.955 17.729 -3.029 1.00 47.66 77 GLN A C 1
ATOM 642 O O . GLN A 1 77 ? -2.949 18.413 -3.210 1.00 47.66 77 GLN A O 1
ATOM 647 N N . GLY A 1 78 ? -1.293 17.761 -1.865 1.00 47.50 78 GLY A N 1
ATOM 648 C CA . GLY A 1 78 ? -1.697 18.545 -0.687 1.00 47.50 78 GLY A CA 1
ATOM 649 C C . GLY A 1 78 ? -1.091 19.956 -0.579 1.00 47.50 78 GLY A C 1
ATOM 650 O O . GLY A 1 78 ? -1.253 20.611 0.450 1.00 47.50 78 GLY A O 1
ATOM 651 N N . GLY A 1 79 ? -0.359 20.431 -1.597 1.00 51.38 79 GLY A N 1
ATOM 652 C CA . GLY A 1 79 ? 0.440 21.668 -1.525 1.00 51.38 79 GLY A CA 1
ATOM 653 C C . GLY A 1 79 ? -0.122 22.894 -2.257 1.00 51.38 79 GLY A C 1
ATOM 654 O O . GLY A 1 79 ? 0.471 23.974 -2.192 1.00 51.38 79 GLY A O 1
ATOM 655 N N . GLY A 1 80 ? -1.232 22.756 -2.985 1.00 58.81 80 GLY A N 1
ATOM 656 C CA . GLY A 1 80 ? -1.839 23.855 -3.738 1.00 58.81 80 GLY A CA 1
ATOM 657 C C . GLY A 1 80 ? -2.552 24.874 -2.831 1.00 58.81 80 GLY A C 1
ATOM 658 O O . GLY A 1 80 ? -3.123 24.505 -1.808 1.00 58.81 80 GLY A O 1
ATOM 659 N N . PRO A 1 81 ? -2.624 26.169 -3.200 1.00 60.06 81 PRO A N 1
ATOM 660 C CA . PRO A 1 81 ? -3.289 27.202 -2.389 1.00 60.06 81 PRO A CA 1
ATOM 661 C C . PRO A 1 81 ? -4.819 27.034 -2.270 1.00 60.06 81 PRO A C 1
ATOM 663 O O . PRO A 1 81 ? -5.476 27.865 -1.642 1.00 60.06 81 PRO A O 1
ATOM 666 N N . PHE A 1 82 ? -5.386 25.994 -2.887 1.00 67.38 82 PHE A N 1
ATOM 667 C CA . PHE A 1 82 ? -6.817 25.685 -2.912 1.00 67.38 82 PHE A CA 1
ATOM 668 C C . PHE A 1 82 ? -7.150 24.320 -2.297 1.00 67.38 82 PHE A C 1
ATO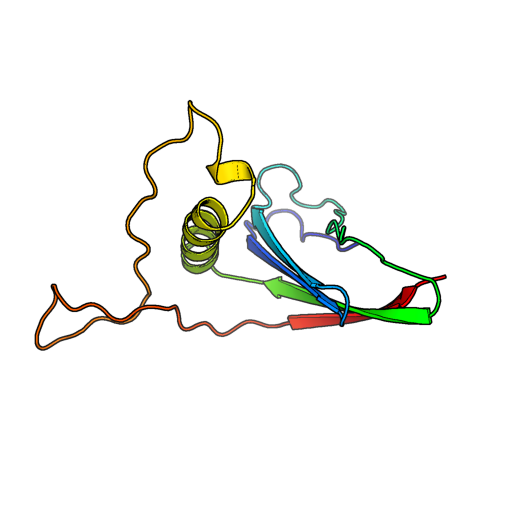M 670 O O . PHE A 1 82 ? -8.295 23.882 -2.399 1.00 67.38 82 PHE A O 1
ATOM 677 N N . GLU A 1 83 ? -6.179 23.659 -1.663 1.00 65.06 83 GLU A N 1
ATOM 678 C CA . GLU A 1 83 ? -6.422 22.367 -1.031 1.00 65.06 83 GLU A CA 1
ATOM 679 C C . GLU A 1 83 ? -7.317 22.504 0.201 1.00 65.06 83 GLU A C 1
ATOM 681 O O . GLU A 1 83 ? -7.256 23.471 0.969 1.00 65.06 83 GLU A O 1
ATOM 686 N N . THR A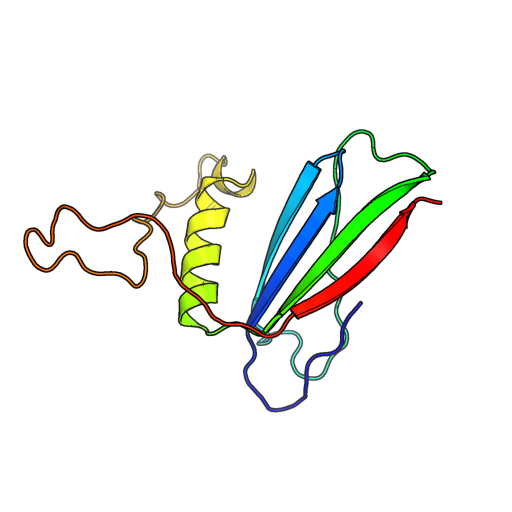 1 84 ? -8.187 21.516 0.391 1.00 62.53 84 THR A N 1
ATOM 687 C CA . THR A 1 84 ? -9.022 21.439 1.587 1.00 62.53 84 THR A CA 1
ATOM 688 C C . THR A 1 84 ? -8.165 21.123 2.808 1.00 62.53 84 THR A C 1
ATOM 690 O O . THR A 1 84 ? -7.232 20.329 2.725 1.00 62.53 84 THR A O 1
ATOM 693 N N . GLN A 1 85 ? -8.507 21.705 3.962 1.00 62.91 85 GLN A N 1
ATOM 694 C CA . GLN A 1 85 ? -7.829 21.425 5.230 1.00 62.91 85 GLN A CA 1
ATOM 695 C C . GLN A 1 85 ? -7.717 19.903 5.465 1.00 62.91 85 GLN A C 1
ATOM 697 O O . GLN A 1 85 ? -8.753 19.229 5.443 1.00 62.91 85 GLN A O 1
ATOM 702 N N . PRO A 1 86 ? -6.513 19.366 5.754 1.00 63.88 86 PRO A N 1
ATOM 703 C CA . PRO A 1 86 ? -6.342 17.954 6.069 1.00 63.88 86 PRO A CA 1
ATOM 704 C C . PRO A 1 86 ? -7.275 17.518 7.202 1.00 63.88 86 PRO A C 1
ATOM 706 O O . PRO A 1 86 ? -7.266 18.102 8.292 1.00 63.88 86 PRO A O 1
ATOM 709 N N . ALA A 1 87 ? -8.097 16.499 6.946 1.00 75.94 87 ALA A N 1
ATOM 710 C CA . ALA A 1 87 ? -8.975 15.923 7.956 1.00 75.94 87 ALA A CA 1
ATOM 711 C C . ALA A 1 87 ? -8.163 15.130 8.993 1.00 75.94 87 ALA A C 1
ATOM 713 O O . ALA A 1 87 ? -7.091 14.600 8.703 1.00 75.94 87 ALA A O 1
ATOM 714 N N . THR A 1 88 ? -8.669 15.004 10.220 1.00 83.88 88 THR A N 1
ATOM 715 C CA . THR A 1 88 ? -8.039 14.121 11.211 1.00 83.88 88 THR A CA 1
ATOM 716 C C . THR A 1 88 ? -8.063 12.675 10.714 1.00 83.88 88 THR A C 1
ATOM 718 O O . THR A 1 88 ? -9.137 12.104 10.527 1.00 83.88 88 THR A O 1
ATOM 721 N N . VAL A 1 89 ? -6.888 12.063 10.555 1.00 87.19 89 VAL A N 1
ATOM 722 C CA . VAL A 1 89 ? -6.765 10.643 10.208 1.00 87.19 89 VAL A CA 1
ATOM 723 C C . VAL A 1 89 ? -7.048 9.810 11.455 1.00 87.19 89 VAL A C 1
ATOM 725 O O . VAL A 1 89 ? -6.281 9.836 12.417 1.00 87.19 89 VAL A O 1
ATOM 728 N N . ARG A 1 90 ? -8.163 9.073 11.455 1.00 88.88 90 ARG A N 1
ATOM 729 C CA . ARG A 1 90 ? -8.525 8.153 12.541 1.00 88.88 90 ARG A CA 1
ATOM 730 C C . ARG A 1 90 ? -8.404 6.707 12.084 1.00 88.88 90 ARG A C 1
ATOM 732 O O . ARG A 1 90 ? -8.957 6.327 11.057 1.00 88.88 90 ARG A O 1
ATOM 739 N N . GLY A 1 91 ? -7.686 5.922 12.878 1.00 92.75 91 GLY A N 1
ATOM 740 C CA . GLY A 1 91 ? -7.542 4.484 12.707 1.00 92.75 91 GLY A CA 1
ATOM 741 C C . GLY A 1 91 ? -8.782 3.677 13.081 1.00 92.75 91 GLY A C 1
ATOM 742 O O . GLY A 1 91 ? -9.839 4.220 13.397 1.00 92.75 91 GLY A O 1
ATOM 743 N N . ASN A 1 92 ? -8.617 2.355 13.116 1.00 94.19 92 ASN A N 1
ATOM 744 C CA . ASN A 1 92 ? -9.638 1.405 13.568 1.00 94.19 92 ASN A CA 1
ATOM 745 C C . ASN A 1 92 ? -9.437 0.893 15.008 1.00 94.19 92 ASN A C 1
ATOM 747 O O . ASN A 1 92 ? -10.151 -0.015 15.429 1.00 94.19 92 ASN A O 1
ATOM 751 N N . ILE A 1 93 ? -8.494 1.459 15.768 1.00 93.12 93 ILE A N 1
ATOM 752 C CA . ILE A 1 93 ? -8.308 1.152 17.194 1.00 93.12 93 ILE A CA 1
ATOM 753 C C . ILE A 1 93 ? -8.857 2.295 18.038 1.00 93.12 93 ILE A C 1
ATOM 755 O O . ILE A 1 93 ? -8.612 3.467 17.754 1.00 93.12 93 ILE A O 1
ATOM 759 N N . ILE A 1 94 ? -9.551 1.941 19.118 1.00 91.88 94 ILE A N 1
ATOM 760 C CA . ILE A 1 94 ? -10.058 2.885 20.110 1.00 91.88 94 ILE A CA 1
ATOM 761 C C . ILE A 1 94 ? -9.274 2.781 21.417 1.00 91.88 94 ILE A C 1
ATO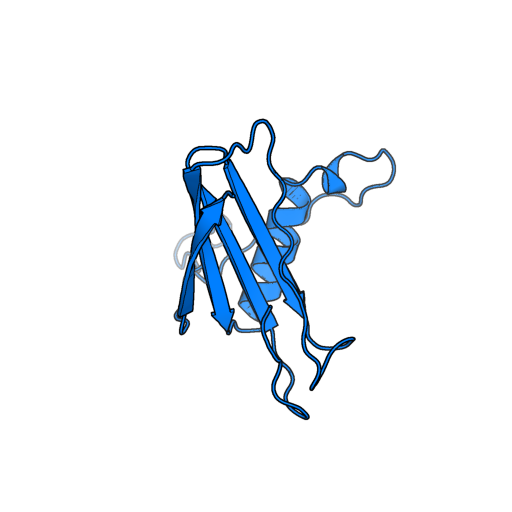M 763 O O . ILE A 1 94 ? -8.900 1.695 21.856 1.00 91.88 94 ILE A O 1
ATOM 767 N N . ASN A 1 95 ? -9.042 3.926 22.055 1.00 93.81 95 ASN A N 1
ATOM 768 C CA . ASN A 1 95 ? -8.568 3.967 23.431 1.00 93.81 95 ASN A CA 1
ATOM 769 C C . ASN A 1 95 ? -9.779 3.989 24.371 1.00 93.81 95 ASN A C 1
ATOM 771 O O . ASN A 1 95 ? -10.488 4.990 24.448 1.00 93.81 95 ASN A O 1
ATOM 775 N N . GLU A 1 96 ? -10.006 2.893 25.093 1.00 95.06 96 GLU A N 1
ATOM 776 C CA . GLU A 1 96 ? -11.153 2.749 26.002 1.00 95.06 96 GLU A CA 1
ATOM 777 C C . GLU A 1 96 ? -11.055 3.629 27.261 1.00 95.06 96 GLU A C 1
ATOM 779 O O . GLU A 1 96 ? -12.069 3.914 27.893 1.00 95.06 96 GLU A O 1
ATOM 784 N N . THR A 1 97 ? -9.850 4.078 27.635 1.00 97.25 97 THR A N 1
ATOM 785 C CA . THR A 1 97 ? -9.625 4.877 28.857 1.00 97.25 97 THR A CA 1
ATOM 786 C C . THR A 1 97 ? -9.662 6.382 28.612 1.00 97.25 97 THR A C 1
ATOM 788 O O . THR A 1 97 ? -10.101 7.137 29.478 1.00 97.25 97 THR A O 1
ATOM 791 N N . ASN A 1 98 ? -9.203 6.829 27.441 1.00 95.00 98 ASN A N 1
ATOM 792 C CA . ASN A 1 98 ? -9.203 8.232 27.041 1.00 95.00 98 ASN A CA 1
ATOM 793 C C . ASN A 1 98 ? -9.492 8.343 25.531 1.00 95.00 98 ASN A C 1
ATOM 795 O O . ASN A 1 98 ? -8.552 8.276 24.735 1.00 95.00 98 ASN A O 1
ATOM 799 N N . PRO A 1 99 ? -10.766 8.524 25.132 1.00 89.31 99 PRO A N 1
ATOM 800 C CA . PRO A 1 99 ? -11.169 8.587 23.725 1.00 89.31 99 PRO A CA 1
ATOM 801 C C . PRO A 1 99 ? -10.540 9.734 22.922 1.00 89.31 99 PRO A C 1
ATOM 803 O O . PRO A 1 99 ? -10.406 9.617 21.704 1.00 89.31 99 PRO A O 1
ATOM 806 N N . ASP A 1 100 ? -10.136 10.821 23.587 1.00 90.75 100 ASP A N 1
ATOM 807 C CA . ASP A 1 100 ? -9.458 11.952 22.942 1.00 90.75 100 ASP A CA 1
ATOM 808 C C . ASP A 1 100 ? -7.990 11.629 22.616 1.00 90.75 100 ASP A C 1
ATOM 810 O O . ASP A 1 100 ? -7.414 12.211 21.698 1.00 90.75 100 ASP A O 1
ATOM 814 N N . ASN A 1 101 ? -7.392 10.658 23.318 1.00 92.38 101 ASN A N 1
ATOM 815 C CA . ASN A 1 101 ? -6.055 10.129 23.043 1.00 92.38 101 ASN A CA 1
ATOM 816 C C . ASN A 1 101 ? -6.142 8.850 22.195 1.00 92.38 101 ASN A C 1
ATOM 818 O O . ASN A 1 101 ? -5.835 7.744 22.662 1.00 92.38 101 ASN A O 1
ATOM 822 N N . PHE A 1 102 ? -6.624 9.000 20.963 1.00 90.56 102 PHE A N 1
ATOM 823 C CA . PHE A 1 102 ? -6.782 7.890 20.029 1.00 90.56 102 PHE A CA 1
ATOM 824 C C . PHE A 1 102 ? -5.429 7.451 19.432 1.00 90.56 102 PHE A C 1
ATOM 826 O O . PHE A 1 102 ? -4.579 8.296 19.146 1.00 90.56 102 PHE A O 1
ATOM 833 N N . PRO A 1 103 ? -5.210 6.141 19.214 1.00 91.25 103 PRO A N 1
ATOM 834 C CA . PRO A 1 103 ? -3.995 5.651 18.571 1.00 91.25 103 PRO A CA 1
ATOM 835 C C . PRO A 1 103 ? -3.887 6.093 17.109 1.00 91.25 103 PRO A C 1
ATOM 837 O O . PRO A 1 103 ? -4.890 6.209 16.401 1.00 91.25 103 PRO A O 1
ATOM 840 N N . LEU A 1 104 ? -2.651 6.271 16.647 1.00 90.44 104 LEU A N 1
ATOM 841 C CA . LEU A 1 104 ? -2.34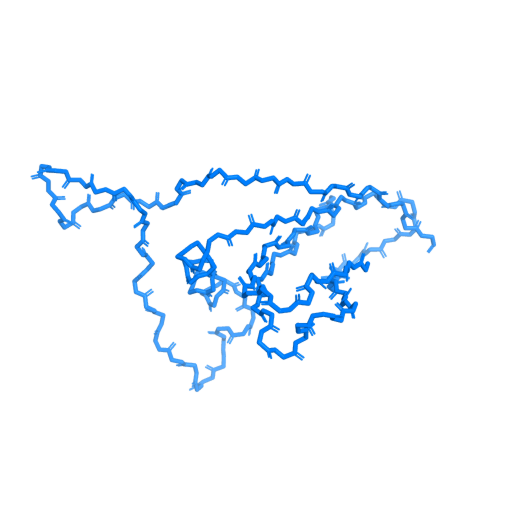4 6.494 15.236 1.00 90.44 104 LEU A CA 1
ATOM 842 C C . LEU A 1 104 ? -2.121 5.156 14.521 1.00 90.44 104 LEU A C 1
ATOM 844 O O . LEU A 1 104 ? -1.559 4.224 15.096 1.00 90.44 104 LEU A O 1
ATOM 848 N N . GLY A 1 105 ? -2.523 5.089 13.253 1.00 90.25 105 GLY A N 1
ATOM 849 C CA . GLY A 1 105 ? -2.357 3.911 12.398 1.00 90.25 105 GLY A CA 1
ATOM 850 C C . GLY A 1 105 ? -3.641 3.106 12.202 1.00 90.25 105 GLY A C 1
ATOM 851 O O . GLY A 1 105 ? -4.695 3.439 12.734 1.00 90.25 105 GLY A O 1
ATOM 852 N N . TYR A 1 106 ? -3.555 2.047 11.403 1.00 95.06 106 TYR A N 1
ATOM 853 C CA . TYR A 1 106 ? -4.692 1.209 11.034 1.00 95.06 106 TYR A CA 1
ATOM 854 C C . TYR A 1 106 ? -4.246 -0.249 10.953 1.00 95.06 106 TYR A C 1
ATOM 856 O O . TYR A 1 106 ? -3.242 -0.556 10.313 1.00 95.06 106 TYR A O 1
ATOM 864 N N . PHE A 1 107 ? -4.999 -1.156 11.569 1.00 95.06 107 PHE A N 1
ATOM 865 C CA . PHE A 1 107 ? -4.754 -2.592 11.459 1.00 95.06 107 PHE A CA 1
ATOM 866 C C . PHE A 1 107 ? -5.599 -3.200 10.349 1.00 95.06 107 PHE A C 1
ATOM 868 O O . PHE A 1 107 ? -6.821 -3.062 10.351 1.00 95.06 107 PHE A O 1
ATOM 875 N N . ARG A 1 108 ? -4.960 -3.912 9.420 1.00 94.62 108 ARG A N 1
ATOM 876 C CA . ARG A 1 108 ? -5.645 -4.619 8.334 1.00 94.62 108 ARG A CA 1
ATOM 877 C C . ARG A 1 108 ? -5.115 -6.035 8.155 1.00 94.62 108 ARG A C 1
ATOM 879 O O . ARG A 1 108 ? -3.974 -6.327 8.501 1.00 94.62 108 ARG A O 1
ATOM 886 N N . VAL A 1 109 ? -5.948 -6.876 7.554 1.00 95.06 109 VAL A N 1
ATOM 887 C CA . VAL A 1 109 ? -5.571 -8.170 6.982 1.00 95.06 109 VAL A CA 1
ATOM 888 C C . VAL A 1 109 ? -6.019 -8.144 5.527 1.00 95.06 109 VAL A C 1
ATOM 890 O O . VAL A 1 109 ? -7.173 -7.822 5.252 1.00 95.06 109 VAL A O 1
ATOM 893 N N . SER A 1 110 ? -5.106 -8.454 4.615 1.00 94.56 110 SER A N 1
ATOM 894 C CA . SER A 1 110 ? -5.351 -8.473 3.173 1.00 94.56 110 SER A CA 1
ATOM 895 C C . SER A 1 110 ? -4.560 -9.605 2.539 1.00 94.56 110 SER A C 1
ATOM 897 O O . SER A 1 110 ? -3.469 -9.937 3.003 1.00 94.56 110 SER A O 1
ATOM 899 N N . GLU A 1 111 ? -5.085 -10.148 1.448 1.00 92.44 111 GLU A N 1
ATOM 900 C CA . GLU A 1 111 ? -4.269 -10.879 0.483 1.00 92.44 111 GLU A CA 1
ATOM 901 C C . GLU A 1 111 ? -3.401 -9.888 -0.306 1.00 92.44 111 GLU A C 1
ATOM 903 O O . GLU A 1 111 ? -3.801 -8.740 -0.529 1.00 92.44 111 GLU A O 1
ATOM 908 N N . VAL A 1 112 ? -2.207 -10.330 -0.700 1.00 95.44 112 VAL A N 1
ATOM 909 C CA . VAL A 1 112 ? -1.257 -9.547 -1.490 1.00 95.44 112 VAL A CA 1
ATOM 910 C C . VAL A 1 112 ? -0.822 -10.338 -2.712 1.00 95.44 112 VAL A C 1
ATOM 912 O O . VAL A 1 112 ? -0.511 -11.525 -2.617 1.00 95.44 112 VAL A O 1
ATOM 915 N N . SER A 1 113 ? -0.765 -9.659 -3.852 1.00 95.25 113 SER A N 1
ATOM 916 C CA . SER A 1 113 ? -0.055 -10.134 -5.033 1.00 95.25 113 SER A CA 1
ATOM 917 C C . SER A 1 113 ? 1.196 -9.286 -5.226 1.00 95.25 113 SER A C 1
ATOM 919 O O . SER A 1 113 ? 1.105 -8.061 -5.303 1.00 95.25 113 SER A O 1
ATOM 921 N N . THR A 1 114 ? 2.348 -9.944 -5.338 1.00 96.56 114 THR A N 1
ATOM 922 C CA . THR A 1 114 ? 3.660 -9.296 -5.456 1.00 96.56 114 THR A CA 1
ATOM 923 C C . THR A 1 114 ? 4.284 -9.568 -6.819 1.00 96.56 114 THR A C 1
ATOM 925 O O . THR A 1 114 ? 4.262 -10.697 -7.311 1.00 96.56 114 THR A O 1
ATOM 928 N N . LEU A 1 115 ? 4.881 -8.537 -7.410 1.00 95.50 115 LEU A N 1
ATOM 929 C CA . LEU A 1 115 ? 5.676 -8.597 -8.630 1.00 95.50 115 LEU A CA 1
ATOM 930 C C . LEU A 1 115 ? 7.018 -7.905 -8.379 1.00 95.50 115 LEU A C 1
ATOM 932 O O . LEU A 1 115 ? 7.045 -6.707 -8.127 1.00 95.50 115 LEU A O 1
ATOM 936 N N . ASN A 1 116 ? 8.122 -8.639 -8.502 1.00 97.25 116 ASN A N 1
ATOM 937 C CA . ASN A 1 116 ? 9.461 -8.044 -8.524 1.00 97.25 116 ASN A CA 1
ATOM 938 C C . ASN A 1 116 ? 9.859 -7.759 -9.976 1.00 97.25 116 ASN A C 1
ATOM 940 O O . ASN A 1 116 ? 9.632 -8.601 -10.852 1.00 97.25 116 ASN A O 1
ATOM 944 N N . TYR A 1 117 ? 10.424 -6.584 -10.226 1.00 95.50 117 TYR A N 1
ATOM 945 C CA . TYR A 1 117 ? 10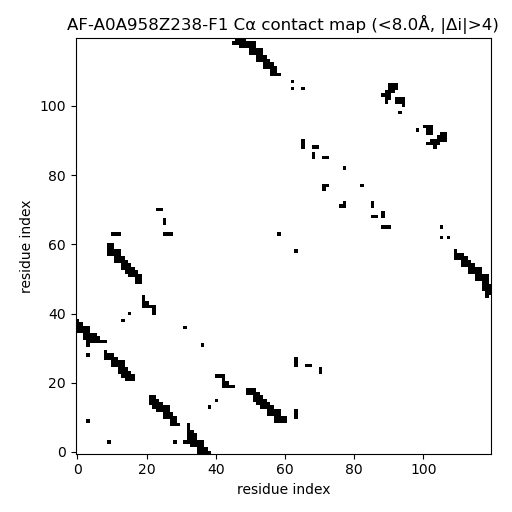.772 -6.104 -11.555 1.00 95.50 117 TYR A CA 1
ATOM 9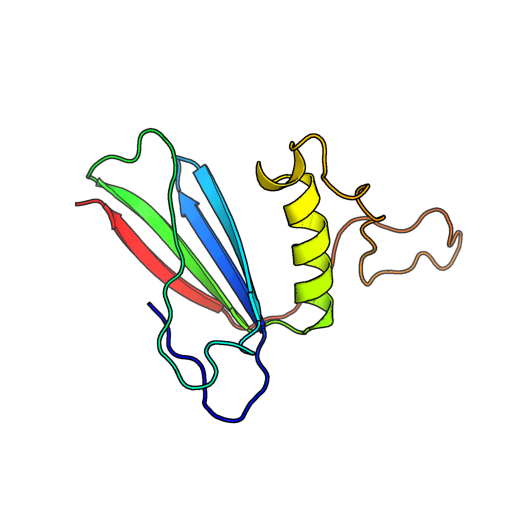46 C C . TYR A 1 117 ? 12.138 -5.415 -11.551 1.00 95.50 117 TYR A C 1
ATOM 948 O O . TYR A 1 117 ? 12.334 -4.437 -10.833 1.00 95.50 117 TYR A O 1
ATOM 956 N N . THR A 1 118 ? 13.036 -5.884 -12.413 1.00 97.56 118 THR A N 1
ATOM 957 C CA . THR A 1 118 ? 14.323 -5.240 -12.694 1.00 97.56 118 THR A CA 1
ATOM 958 C C . THR A 1 118 ? 14.157 -4.239 -13.837 1.00 97.56 118 THR A C 1
ATOM 960 O O . THR A 1 118 ? 13.657 -4.593 -14.911 1.00 97.56 118 THR A O 1
ATOM 963 N N . VAL A 1 119 ? 14.573 -2.992 -13.625 1.00 95.44 119 VAL A N 1
ATOM 964 C CA . VAL A 1 119 ? 14.519 -1.927 -14.640 1.00 95.44 119 VAL A CA 1
ATOM 965 C C . VAL A 1 119 ? 15.475 -2.240 -15.798 1.00 95.44 119 VAL A C 1
ATOM 967 O O . VAL A 1 119 ? 16.593 -2.700 -15.574 1.00 95.44 119 VAL A O 1
ATOM 970 N N . GLN A 1 120 ? 15.031 -1.993 -17.037 1.00 91.00 120 GLN A N 1
ATOM 971 C CA . GLN A 1 120 ? 15.777 -2.256 -18.279 1.00 91.00 120 GLN A CA 1
ATOM 972 C C . GLN A 1 120 ? 16.242 -0.971 -18.959 1.00 91.00 120 GLN A C 1
ATOM 974 O O . GLN A 1 120 ? 15.500 0.034 -18.876 1.00 91.00 120 GLN A O 1
#

Solvent-accessible surface area (backbone atoms only — not comparable to full-atom values): 7513 Å² total; per-residue (Å²): 113,52,70,46,64,64,93,55,95,49,30,36,40,40,38,34,40,39,97,66,46,73,44,78,50,72,47,69,34,90,87,45,60,48,35,74,47,68,83,84,79,85,62,68,88,76,50,66,74,42,60,35,41,35,39,41,26,58,46,53,68,70,56,44,53,44,49,52,60,47,47,47,70,72,40,85,82,48,72,54,100,80,54,77,80,80,72,88,79,67,38,83,59,80,33,91,91,43,70,90,64,51,56,84,61,73,86,84,86,64,63,73,50,78,48,81,45,69,40,119